Protein AF-A0A939XZ21-F1 (afdb_monomer_lite)

Secondary structure (DSSP, 8-state):
--HHHHHHHHHHHHHHHHHHHHHHHHHHHHHHHHHHHHS--S------PPPEEETTEEEEEEEEEETTEEEEEEEEEEE-TTSSPEEEEEEEEEETTTEEEEEEETTTTEEEEEETTS-EEEE-B-SSS-B-

pLDDT: mean 74.71, std 18.27, range [38.12, 96.88]

Sequence (132 aa):
MNKRLFSRLIVFFLLAILAAAIFSGIRLMHNWAEKRNTESSEELSNDLSDMQTMGPYGLQTVTYKIGNTAYVSFQVYYHHESADELWFSCGRMFLFSDVEKIVWEDPQFDIAVQFRDGKKEVFYYDGNNAWQ

Radius of gyration: 24.65 Å; chains: 1; bounding box: 41×74×46 Å

Foldseek 3Di:
DDPVVVVVVVVVVVVVVVVVVVVVVVVVVVVVVVVVVPPPPPDDPFPFDPWDDDPQKTWTWTWDDDPPFIKIKIWIWGRDPPDPDTHTQDMDIDGPQFFPDWDQDPDQRKIWTATPVRDIDIFGDPVPSDTD

Structure (mmCIF, N/CA/C/O backbone):
data_AF-A0A939XZ21-F1
#
_entry.id   AF-A0A939XZ21-F1
#
loop_
_atom_site.group_PDB
_atom_site.id
_atom_site.type_symbol
_atom_site.label_atom_id
_atom_site.label_alt_id
_atom_site.label_comp_id
_atom_site.label_asym_id
_atom_site.label_entity_id
_atom_site.label_seq_id
_atom_site.pdbx_PDB_ins_code
_atom_site.Cartn_x
_atom_site.Cartn_y
_atom_site.Cartn_z
_atom_site.occupancy
_atom_site.B_iso_or_equiv
_atom_site.auth_seq_id
_atom_site.auth_comp_id
_atom_site.auth_asym_id
_atom_site.auth_atom_id
_atom_site.pdbx_PDB_model_num
ATOM 1 N N . MET A 1 1 ? 8.626 63.061 29.598 1.00 53.25 1 MET A N 1
ATOM 2 C CA . MET A 1 1 ? 8.933 61.655 29.239 1.00 53.25 1 MET A CA 1
ATOM 3 C C . MET A 1 1 ? 8.180 61.302 27.957 1.00 53.25 1 MET A C 1
ATOM 5 O O . MET A 1 1 ? 6.961 61.423 27.927 1.00 53.25 1 MET A O 1
ATOM 9 N N . ASN A 1 2 ? 8.889 60.998 26.864 1.00 52.56 2 ASN A N 1
ATOM 10 C CA . ASN A 1 2 ? 8.302 60.903 25.520 1.00 52.56 2 ASN A CA 1
ATOM 11 C C . ASN A 1 2 ? 7.396 59.667 25.381 1.00 52.56 2 ASN A C 1
ATOM 13 O O . ASN A 1 2 ? 7.886 58.543 25.297 1.00 52.56 2 ASN A O 1
ATOM 17 N N . LYS A 1 3 ? 6.075 59.879 25.282 1.00 56.78 3 LYS A N 1
ATOM 18 C CA . LYS A 1 3 ? 5.047 58.826 25.110 1.00 56.78 3 LYS A CA 1
ATOM 19 C C . LYS A 1 3 ? 5.343 57.858 23.945 1.00 56.78 3 LYS A C 1
ATOM 21 O O . LYS A 1 3 ? 4.941 56.701 23.981 1.00 56.78 3 LYS A O 1
ATOM 26 N N . ARG A 1 4 ? 6.116 58.302 22.944 1.00 57.34 4 ARG A N 1
ATOM 27 C CA . ARG A 1 4 ? 6.558 57.495 21.790 1.00 57.34 4 ARG A CA 1
ATOM 28 C C . ARG A 1 4 ? 7.625 56.441 22.126 1.00 57.34 4 ARG A C 1
ATOM 30 O O . ARG A 1 4 ? 7.662 55.405 21.475 1.00 57.34 4 ARG A O 1
ATOM 37 N N . LEU A 1 5 ? 8.469 56.678 23.133 1.00 58.12 5 LEU A N 1
ATOM 38 C CA . LEU A 1 5 ? 9.484 55.713 23.589 1.00 58.12 5 LEU A CA 1
ATOM 39 C C . LEU A 1 5 ? 8.855 54.595 24.432 1.00 58.12 5 LEU A C 1
ATOM 41 O O . LEU A 1 5 ? 9.217 53.434 24.275 1.00 58.12 5 LEU A O 1
ATOM 45 N N . PHE A 1 6 ? 7.850 54.933 25.243 1.00 58.44 6 PHE A N 1
ATOM 46 C CA . PHE A 1 6 ? 7.120 53.973 26.077 1.00 58.44 6 PHE A CA 1
ATOM 47 C C . PHE A 1 6 ? 6.308 52.971 25.237 1.00 58.44 6 PHE A C 1
ATOM 49 O O . PHE A 1 6 ? 6.316 51.776 25.510 1.00 58.44 6 PHE A O 1
ATOM 56 N N . SER A 1 7 ? 5.674 53.442 24.157 1.00 61.41 7 SER A N 1
ATOM 57 C CA . SER A 1 7 ? 4.921 52.588 23.227 1.00 61.41 7 SER A CA 1
ATOM 58 C C . SER A 1 7 ? 5.817 51.591 22.478 1.00 61.41 7 SER A C 1
ATOM 60 O O . SER A 1 7 ? 5.445 50.430 22.338 1.00 61.41 7 SER A O 1
ATOM 62 N N . ARG A 1 8 ? 7.030 51.994 22.071 1.00 65.94 8 ARG A N 1
ATOM 63 C CA . ARG A 1 8 ? 7.990 51.082 21.422 1.00 65.94 8 ARG A CA 1
ATOM 64 C C . ARG A 1 8 ? 8.459 49.976 22.369 1.00 65.94 8 ARG A C 1
ATOM 66 O O . ARG A 1 8 ? 8.503 48.823 21.960 1.00 65.94 8 ARG A O 1
ATOM 73 N N . LEU A 1 9 ? 8.736 50.305 23.632 1.00 66.12 9 LEU A N 1
ATOM 74 C CA . LEU A 1 9 ? 9.135 49.327 24.653 1.00 66.12 9 LEU A CA 1
ATOM 75 C C . LEU A 1 9 ? 8.063 48.256 24.906 1.00 66.12 9 LEU A C 1
ATOM 77 O O . LEU A 1 9 ? 8.397 47.081 25.012 1.00 66.12 9 LEU A O 1
ATOM 81 N N . ILE A 1 10 ? 6.783 48.640 24.931 1.00 72.25 10 ILE A N 1
ATOM 82 C CA . ILE A 1 10 ? 5.673 47.692 25.118 1.00 72.25 10 ILE A CA 1
ATOM 83 C C . ILE A 1 10 ? 5.556 46.735 23.923 1.00 72.25 10 ILE A C 1
ATOM 85 O O . ILE A 1 10 ? 5.372 45.536 24.117 1.00 72.25 10 ILE A O 1
ATOM 89 N N . VAL A 1 11 ? 5.722 47.232 22.692 1.00 73.38 11 VAL A N 1
ATOM 90 C CA . VAL A 1 11 ? 5.673 46.389 21.483 1.00 73.38 11 VAL A CA 1
ATOM 91 C C . VAL A 1 11 ? 6.820 45.375 21.460 1.00 73.38 11 VAL A C 1
ATOM 93 O O . VAL A 1 11 ? 6.584 44.201 21.185 1.00 73.38 11 VAL A O 1
ATOM 96 N N . PHE A 1 12 ? 8.043 45.788 21.812 1.00 70.12 12 PHE A N 1
ATOM 97 C CA . PHE A 1 12 ? 9.174 44.858 21.916 1.00 70.12 12 PHE A CA 1
ATOM 98 C C . PHE A 1 12 ? 8.960 43.796 23.000 1.00 70.12 12 PHE A C 1
ATOM 100 O O . PHE A 1 12 ? 9.292 42.631 22.787 1.00 70.12 12 PHE A O 1
ATOM 107 N N . PHE A 1 13 ? 8.360 44.169 24.133 1.00 71.12 13 PHE A N 1
ATOM 108 C CA . PHE A 1 13 ? 8.065 43.230 25.214 1.00 71.12 13 PHE A CA 1
ATOM 109 C C . PHE A 1 13 ? 7.005 42.191 24.808 1.00 71.12 13 PHE A C 1
ATOM 111 O O . PHE A 1 13 ? 7.178 41.000 25.058 1.00 71.12 13 PHE A O 1
ATOM 118 N N . LEU A 1 14 ? 5.948 42.616 24.107 1.00 73.31 14 LEU A N 1
ATOM 119 C CA . LEU A 1 14 ? 4.913 41.711 23.593 1.00 73.31 14 LEU A CA 1
ATOM 120 C C . LEU A 1 14 ? 5.456 40.744 22.530 1.00 73.31 14 LEU A C 1
ATOM 122 O O . LEU A 1 14 ? 5.119 39.561 22.554 1.00 73.31 14 LEU A O 1
ATOM 126 N N . LEU A 1 15 ? 6.334 41.215 21.637 1.00 70.50 15 LEU A N 1
ATOM 127 C CA . LEU A 1 15 ? 6.981 40.360 20.635 1.00 70.50 15 LEU A CA 1
ATOM 128 C C . LEU A 1 15 ? 7.890 39.300 21.275 1.00 70.50 15 LEU A C 1
ATOM 130 O O . LEU A 1 15 ? 7.898 38.153 20.829 1.00 70.50 15 LEU A O 1
ATOM 134 N N . ALA A 1 16 ? 8.610 39.650 22.343 1.00 72.25 16 ALA A N 1
ATOM 135 C CA . ALA A 1 16 ? 9.463 38.705 23.062 1.00 72.25 16 ALA A CA 1
ATOM 136 C C . ALA A 1 16 ? 8.651 37.597 23.762 1.00 72.25 16 ALA A C 1
ATOM 138 O O . ALA A 1 16 ? 9.038 36.429 23.718 1.00 72.25 16 ALA A O 1
ATOM 139 N N . ILE A 1 17 ? 7.500 37.940 24.354 1.00 73.25 17 ILE A N 1
ATOM 140 C CA . ILE A 1 17 ? 6.599 36.958 24.982 1.00 73.25 17 ILE A CA 1
ATOM 141 C C . ILE A 1 17 ? 6.026 35.999 23.931 1.00 73.25 17 ILE A C 1
ATOM 143 O O . ILE A 1 17 ? 6.005 34.787 24.152 1.00 73.25 17 ILE A O 1
ATOM 147 N N . LEU A 1 18 ? 5.608 36.522 22.773 1.00 69.44 18 LEU A N 1
ATOM 148 C CA . LEU A 1 18 ? 5.069 35.702 21.687 1.00 69.44 18 LEU A CA 1
ATOM 149 C C . LEU A 1 18 ? 6.118 34.709 21.156 1.00 69.44 18 LEU A C 1
ATOM 151 O O . LEU A 1 18 ? 5.815 33.532 20.969 1.00 69.44 18 LEU A O 1
ATOM 155 N N . ALA A 1 19 ? 7.367 35.155 20.984 1.00 66.00 19 ALA A N 1
ATOM 156 C CA . ALA A 1 19 ? 8.467 34.294 20.552 1.00 66.00 19 ALA A CA 1
ATOM 157 C C . ALA A 1 19 ? 8.776 33.176 21.569 1.00 66.00 19 ALA A C 1
ATOM 159 O O . ALA A 1 19 ? 8.978 32.024 21.179 1.00 66.00 19 ALA A O 1
ATOM 160 N N . ALA A 1 20 ? 8.755 33.484 22.870 1.00 64.88 20 ALA A N 1
ATOM 161 C CA . ALA A 1 20 ? 8.986 32.497 23.926 1.00 64.88 20 ALA A CA 1
ATOM 162 C C . ALA A 1 20 ? 7.876 31.429 23.996 1.00 64.88 20 ALA A C 1
ATOM 164 O O . ALA A 1 20 ? 8.170 30.248 24.194 1.00 64.88 20 ALA A O 1
ATOM 165 N N . ALA A 1 21 ? 6.614 31.820 23.780 1.00 63.91 21 ALA A N 1
ATOM 166 C CA . ALA A 1 21 ? 5.479 30.896 23.758 1.00 63.91 21 ALA A CA 1
ATOM 167 C C . ALA A 1 21 ? 5.562 29.899 22.587 1.00 63.91 21 ALA A C 1
ATOM 169 O O . ALA A 1 21 ? 5.344 28.702 22.778 1.00 63.91 21 ALA A O 1
ATOM 170 N N . ILE A 1 22 ? 5.953 30.368 21.395 1.00 66.00 22 ILE A N 1
ATOM 171 C CA . ILE A 1 22 ? 6.154 29.507 20.218 1.00 66.00 22 ILE A CA 1
ATOM 172 C C . ILE A 1 22 ? 7.298 28.516 20.469 1.00 66.00 22 ILE A C 1
ATOM 174 O O . ILE A 1 22 ? 7.150 27.319 20.221 1.00 66.00 22 ILE A O 1
ATOM 178 N N . PHE A 1 23 ? 8.418 28.988 21.024 1.00 58.97 23 PHE A N 1
ATOM 179 C CA . PHE A 1 23 ? 9.579 28.137 21.298 1.00 58.97 23 PHE A CA 1
ATOM 180 C C . PHE A 1 23 ? 9.279 27.057 22.354 1.00 58.97 23 PHE A C 1
ATOM 182 O O . PHE A 1 23 ? 9.706 25.909 22.219 1.00 58.97 23 PHE A O 1
ATOM 189 N N . SER A 1 24 ? 8.491 27.396 23.382 1.00 57.47 24 SER A N 1
ATOM 190 C CA . SER A 1 24 ? 8.006 26.436 24.382 1.00 57.47 24 SER A CA 1
ATOM 191 C C . SER A 1 24 ? 7.056 25.395 23.776 1.00 57.47 24 SER A C 1
ATOM 193 O O . SER A 1 24 ? 7.196 24.209 24.082 1.00 57.47 24 SER A O 1
ATOM 195 N N . GLY A 1 25 ? 6.148 25.809 22.884 1.00 50.06 25 GLY A N 1
ATOM 196 C CA . GLY A 1 25 ? 5.219 24.909 22.194 1.00 50.06 25 GLY A CA 1
ATOM 197 C C . GLY A 1 25 ? 5.925 23.886 21.298 1.00 50.06 25 GLY A C 1
ATOM 198 O O . GLY A 1 25 ? 5.620 22.696 21.370 1.00 50.06 25 GLY A O 1
ATOM 199 N N . ILE A 1 26 ? 6.931 24.318 20.528 1.00 58.28 26 ILE A N 1
ATOM 200 C CA . ILE A 1 26 ? 7.720 23.430 19.652 1.00 58.28 26 ILE A CA 1
ATOM 201 C C . ILE A 1 26 ? 8.466 22.368 20.472 1.00 58.28 26 ILE A C 1
ATOM 203 O O . ILE A 1 26 ? 8.481 21.193 20.104 1.00 58.28 26 ILE A O 1
ATOM 207 N N . ARG A 1 27 ? 9.047 22.751 21.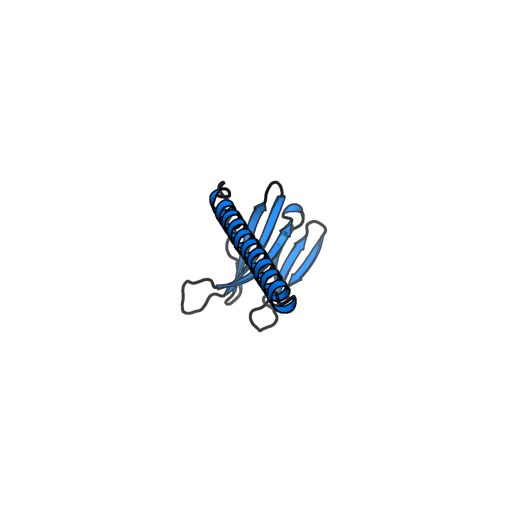616 1.00 52.91 27 ARG A N 1
ATOM 208 C CA . ARG A 1 27 ? 9.793 21.822 22.480 1.00 52.91 27 ARG A CA 1
ATOM 209 C C . ARG A 1 27 ? 8.886 20.780 23.146 1.00 52.91 27 ARG A C 1
ATOM 211 O O . ARG A 1 27 ? 9.286 19.629 23.292 1.00 52.91 27 ARG A O 1
ATOM 218 N N . LEU A 1 28 ? 7.655 21.159 23.499 1.00 53.50 28 LEU A N 1
ATOM 219 C CA . LEU A 1 28 ? 6.641 20.221 23.991 1.00 53.50 28 LEU A CA 1
ATOM 220 C C . LEU A 1 28 ? 6.185 19.246 22.898 1.00 53.50 28 LEU A C 1
ATOM 222 O O . LEU A 1 28 ? 6.087 18.054 23.174 1.00 53.50 28 LEU A O 1
ATOM 226 N N . MET A 1 29 ? 5.978 19.709 21.659 1.00 50.16 29 MET A N 1
ATOM 227 C CA . MET A 1 29 ? 5.631 18.819 20.540 1.00 50.16 29 MET A CA 1
ATOM 228 C C . MET A 1 29 ? 6.750 17.818 20.225 1.00 50.16 29 MET A C 1
ATOM 230 O O . MET A 1 29 ? 6.455 16.654 19.962 1.00 50.16 29 MET A O 1
ATOM 234 N N .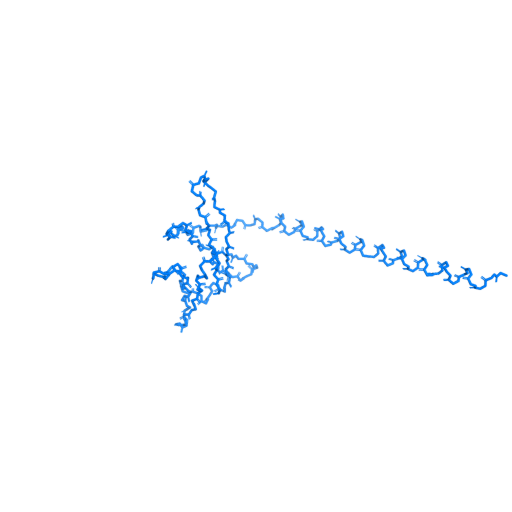 HIS A 1 30 ? 8.018 18.231 20.321 1.00 47.41 30 HIS A N 1
ATOM 235 C CA . HIS A 1 30 ? 9.163 17.340 20.101 1.00 47.41 30 HIS A CA 1
ATOM 236 C C . HIS A 1 30 ? 9.226 16.218 21.151 1.00 47.41 30 HIS A C 1
ATOM 238 O O . HIS A 1 30 ? 9.325 15.047 20.795 1.00 47.41 30 HIS A O 1
ATOM 244 N N . ASN A 1 31 ? 9.045 16.551 22.435 1.00 51.03 31 ASN A N 1
ATOM 245 C CA . ASN A 1 31 ? 9.031 15.554 23.512 1.00 51.03 31 ASN A CA 1
ATOM 246 C C . ASN A 1 31 ? 7.823 14.598 23.423 1.00 51.03 31 ASN A C 1
ATOM 248 O O . ASN A 1 31 ? 7.912 13.449 23.850 1.00 51.03 31 ASN A O 1
ATOM 252 N N . TRP A 1 32 ? 6.692 15.050 22.867 1.00 48.56 32 TRP A N 1
ATOM 253 C CA . TRP A 1 32 ? 5.527 14.194 22.605 1.00 48.56 32 TRP A CA 1
ATOM 254 C C . TRP A 1 32 ? 5.715 13.283 21.385 1.00 48.56 32 TRP A C 1
ATOM 256 O O . TRP A 1 32 ? 5.147 12.192 21.360 1.00 48.56 32 TRP A O 1
ATOM 266 N N . ALA A 1 33 ? 6.496 13.709 20.390 1.00 47.47 33 ALA A N 1
ATOM 267 C CA . ALA A 1 33 ? 6.864 12.875 19.248 1.00 47.47 33 ALA A CA 1
ATOM 268 C C . ALA A 1 33 ? 7.866 11.785 19.660 1.00 47.47 33 ALA A C 1
ATOM 270 O O . ALA A 1 33 ? 7.690 10.622 19.308 1.00 47.47 33 ALA A O 1
ATOM 271 N N . GLU A 1 34 ? 8.859 12.138 20.478 1.00 42.22 34 GLU A N 1
ATOM 272 C CA . GLU A 1 34 ? 9.895 11.204 20.924 1.00 42.22 34 GLU A CA 1
ATOM 273 C C . GLU A 1 34 ? 9.345 10.159 21.908 1.00 42.22 34 GLU A C 1
ATOM 275 O O . GLU A 1 34 ? 9.640 8.973 21.784 1.00 42.22 34 GLU A O 1
ATOM 280 N N . LYS A 1 35 ? 8.432 10.549 22.813 1.00 42.62 35 LYS A N 1
ATOM 281 C CA . LYS A 1 35 ? 7.820 9.605 23.762 1.00 42.62 35 LYS A CA 1
ATOM 282 C C . LYS A 1 35 ? 6.861 8.599 23.103 1.00 42.62 35 LYS A C 1
ATOM 284 O O . LYS A 1 35 ? 6.677 7.504 23.627 1.00 42.62 35 LYS A O 1
ATOM 289 N N . ARG A 1 36 ? 6.299 8.918 21.929 1.00 46.53 36 ARG A N 1
ATOM 290 C CA . ARG A 1 36 ? 5.456 7.982 21.160 1.00 46.53 36 ARG A CA 1
ATOM 291 C C . ARG A 1 36 ? 6.260 6.879 20.459 1.00 46.53 36 ARG A C 1
ATOM 293 O O . ARG A 1 36 ? 5.709 5.811 20.222 1.00 46.53 36 ARG A O 1
ATOM 300 N N . ASN A 1 37 ? 7.545 7.112 20.185 1.00 42.75 37 ASN A N 1
ATOM 301 C CA . ASN A 1 37 ? 8.423 6.112 19.571 1.00 42.75 37 ASN A CA 1
ATOM 302 C C . ASN A 1 37 ? 8.962 5.082 20.577 1.00 42.75 37 ASN A C 1
ATOM 304 O O . ASN A 1 37 ? 9.353 3.995 20.166 1.00 42.75 37 ASN A O 1
ATOM 308 N N . THR A 1 38 ? 8.955 5.386 21.879 1.00 43.03 38 THR A N 1
ATOM 309 C CA . THR A 1 38 ? 9.562 4.510 22.900 1.00 43.03 38 THR A CA 1
ATOM 310 C C 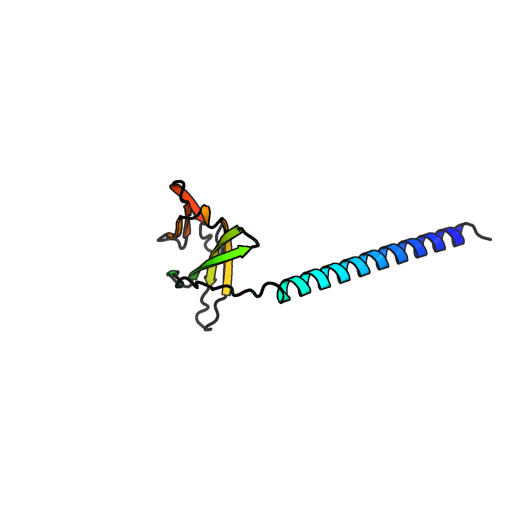. THR A 1 38 ? 8.546 3.623 23.633 1.00 43.03 38 THR A C 1
ATOM 312 O O . THR A 1 38 ? 8.920 2.565 24.125 1.00 43.03 38 THR A O 1
ATOM 315 N N . GLU A 1 39 ? 7.260 3.994 23.682 1.00 41.94 39 GLU A N 1
ATOM 316 C CA . GLU A 1 39 ? 6.214 3.222 24.393 1.00 41.94 39 GLU A CA 1
ATOM 317 C C . GLU A 1 39 ? 5.311 2.370 23.469 1.00 41.94 39 GLU A C 1
ATOM 319 O O . GLU A 1 39 ? 4.471 1.629 23.962 1.00 41.94 39 GLU A O 1
ATOM 324 N N . SER A 1 40 ? 5.502 2.405 22.142 1.00 42.44 40 SER A N 1
ATOM 325 C CA . SER A 1 40 ? 4.749 1.588 21.164 1.00 42.44 40 SER A CA 1
ATOM 326 C C . SER A 1 40 ? 5.590 0.445 20.573 1.00 42.44 40 SER A C 1
ATOM 328 O O . SER A 1 40 ? 5.463 0.110 19.397 1.00 42.44 40 SER A O 1
ATOM 330 N N . SER A 1 41 ? 6.479 -0.137 21.379 1.00 39.69 41 SER A N 1
ATOM 331 C CA . SER A 1 41 ? 7.218 -1.359 21.035 1.00 39.69 41 SER A CA 1
ATOM 332 C C . SER A 1 41 ? 6.624 -2.575 21.758 1.00 39.69 41 SER A C 1
ATOM 334 O O . SER A 1 41 ? 7.339 -3.468 22.200 1.00 39.69 41 SER A O 1
ATOM 336 N N . GLU A 1 42 ? 5.295 -2.606 21.902 1.00 38.16 42 GLU A N 1
ATOM 337 C CA . GLU A 1 42 ? 4.587 -3.875 22.065 1.00 38.16 42 GLU A CA 1
ATOM 338 C C . GLU A 1 42 ? 4.669 -4.589 20.717 1.00 38.16 42 GLU A C 1
ATOM 340 O O . GLU A 1 42 ? 3.982 -4.208 19.773 1.00 38.16 42 GLU A O 1
ATOM 345 N N . GLU A 1 43 ? 5.613 -5.529 20.632 1.00 44.22 43 GLU A N 1
ATOM 346 C CA . GLU A 1 43 ? 5.738 -6.605 19.646 1.00 44.22 43 GLU A CA 1
ATOM 347 C C . GLU A 1 43 ? 4.723 -6.521 18.494 1.00 44.22 43 GLU A C 1
ATOM 349 O O . GLU A 1 43 ? 3.686 -7.188 18.490 1.00 44.22 43 GLU A O 1
ATOM 354 N N . LEU A 1 44 ? 5.040 -5.714 17.470 1.00 43.00 44 LEU A N 1
ATOM 355 C CA . LEU A 1 44 ? 4.492 -5.967 16.146 1.00 43.00 44 LEU A CA 1
ATOM 356 C C . LEU A 1 44 ? 5.012 -7.354 15.767 1.00 43.00 44 LEU A C 1
ATOM 358 O O . LEU A 1 44 ? 6.174 -7.505 15.384 1.00 43.00 44 LEU A O 1
ATOM 362 N N . SER A 1 45 ? 4.156 -8.372 15.848 1.00 38.12 45 SER A N 1
ATOM 363 C CA . SER A 1 45 ? 4.282 -9.500 14.939 1.00 38.12 45 SER A CA 1
ATOM 364 C C . SER A 1 45 ? 4.105 -8.907 13.542 1.00 38.12 45 SER A C 1
ATOM 366 O O . SER A 1 45 ? 2.989 -8.768 13.040 1.00 38.12 45 SER A O 1
ATOM 368 N N . ASN A 1 46 ? 5.210 -8.435 12.968 1.00 43.31 46 ASN A N 1
ATOM 369 C CA . ASN A 1 46 ? 5.312 -8.122 11.561 1.00 43.31 46 ASN A CA 1
ATOM 370 C C . ASN A 1 46 ? 5.081 -9.452 10.843 1.00 43.31 46 ASN A C 1
ATOM 372 O O . ASN A 1 46 ? 6.034 -10.176 10.561 1.00 43.31 46 ASN A O 1
ATOM 376 N N . ASP A 1 47 ? 3.816 -9.795 10.597 1.00 42.22 47 ASP A N 1
ATOM 377 C CA . ASP A 1 47 ? 3.442 -10.752 9.564 1.00 42.22 47 ASP A CA 1
ATOM 378 C C . ASP A 1 47 ? 3.847 -10.076 8.249 1.00 42.22 47 ASP A C 1
ATOM 380 O O . ASP A 1 47 ? 3.071 -9.374 7.594 1.00 42.22 47 ASP A O 1
ATOM 384 N N . LEU A 1 48 ? 5.147 -10.154 7.953 1.00 47.31 48 LEU A N 1
ATOM 385 C CA . LEU A 1 48 ? 5.733 -9.767 6.686 1.00 47.31 48 LEU A CA 1
ATOM 386 C C . LEU A 1 48 ? 5.138 -10.741 5.683 1.00 47.31 48 LEU A C 1
ATOM 388 O O . LEU A 1 48 ? 5.632 -11.853 5.521 1.00 47.31 48 LEU A O 1
ATOM 392 N N . SER A 1 49 ? 4.033 -10.343 5.058 1.00 58.06 49 SER A N 1
ATOM 393 C CA . SER A 1 49 ? 3.563 -11.052 3.879 1.00 58.06 49 SER A CA 1
ATOM 394 C C . SER A 1 49 ? 4.697 -11.077 2.852 1.00 58.06 49 SER A C 1
ATOM 396 O O . SER A 1 49 ? 5.415 -10.081 2.688 1.00 58.06 49 SER A O 1
ATOM 398 N N . ASP A 1 50 ? 4.882 -12.228 2.205 1.00 72.25 50 ASP A N 1
ATOM 399 C CA . ASP A 1 50 ? 5.872 -12.393 1.145 1.00 72.25 50 ASP A CA 1
ATOM 400 C C . ASP A 1 50 ? 5.701 -11.274 0.107 1.00 72.25 50 ASP A C 1
ATOM 402 O O . ASP A 1 50 ? 4.593 -10.992 -0.362 1.00 72.25 50 ASP A O 1
ATOM 406 N N . MET A 1 51 ? 6.802 -10.598 -0.227 1.00 82.56 51 MET A N 1
ATOM 407 C CA . MET A 1 51 ? 6.785 -9.489 -1.176 1.00 82.56 51 MET A CA 1
ATOM 408 C C . MET A 1 51 ? 6.470 -10.015 -2.581 1.00 82.56 51 MET A C 1
ATOM 410 O O . MET A 1 51 ? 7.219 -10.816 -3.139 1.00 82.56 51 MET A O 1
ATOM 414 N N . GLN A 1 52 ? 5.365 -9.550 -3.164 1.00 87.75 52 GLN A N 1
ATOM 415 C CA . GLN A 1 52 ? 4.950 -9.906 -4.520 1.00 87.75 52 GLN A CA 1
ATOM 416 C C . GLN A 1 52 ? 5.700 -9.018 -5.514 1.00 87.75 52 GLN A C 1
ATOM 418 O O . GLN A 1 52 ? 5.549 -7.799 -5.477 1.00 87.75 52 GLN A O 1
ATOM 423 N N . THR A 1 53 ? 6.484 -9.585 -6.425 1.00 86.75 53 THR A N 1
ATOM 424 C CA . THR A 1 53 ? 7.260 -8.797 -7.394 1.00 86.75 53 THR A CA 1
ATOM 425 C C . THR A 1 53 ? 6.580 -8.732 -8.760 1.00 86.75 53 THR A C 1
ATOM 427 O O . THR A 1 53 ? 6.005 -9.710 -9.237 1.00 86.75 53 THR A O 1
ATOM 430 N N . MET A 1 54 ? 6.657 -7.566 -9.402 1.00 85.69 54 MET A N 1
ATOM 431 C CA . MET A 1 54 ? 6.264 -7.356 -10.792 1.00 85.69 54 MET A CA 1
ATOM 432 C C . MET A 1 54 ? 7.266 -6.393 -11.437 1.00 85.69 54 MET A C 1
ATOM 434 O O . MET A 1 54 ? 7.320 -5.209 -11.107 1.00 85.69 54 MET A O 1
ATOM 438 N N . GLY A 1 55 ? 8.091 -6.908 -12.353 1.00 85.00 55 GLY A N 1
ATOM 439 C CA . GLY A 1 55 ? 9.194 -6.140 -12.939 1.00 85.00 55 GLY A CA 1
ATOM 440 C C . GLY A 1 55 ? 10.140 -5.587 -11.859 1.00 85.00 55 GLY A C 1
ATOM 441 O O . GLY A 1 55 ? 10.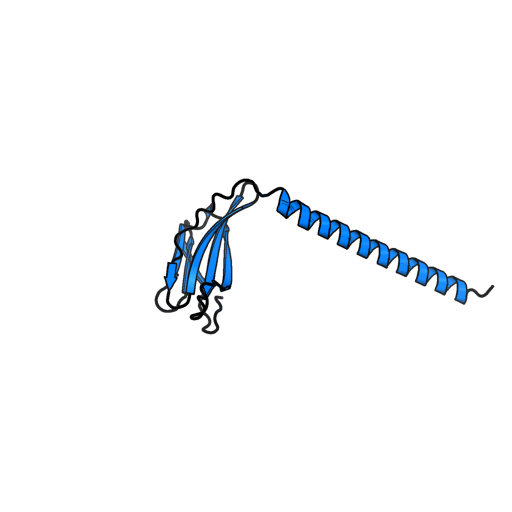544 -6.352 -10.982 1.00 85.00 55 GLY A O 1
ATOM 442 N N . PRO A 1 56 ? 10.495 -4.288 -11.892 1.00 85.44 56 PRO A N 1
ATOM 443 C CA . PRO A 1 56 ? 11.386 -3.683 -10.902 1.00 85.44 56 PRO A CA 1
ATOM 444 C C . PRO A 1 56 ? 10.674 -3.309 -9.590 1.00 85.44 56 PRO A C 1
ATOM 446 O O . PRO A 1 56 ? 11.292 -2.703 -8.716 1.00 85.44 56 PRO A O 1
ATOM 449 N N . TYR A 1 57 ? 9.384 -3.624 -9.437 1.00 87.75 57 TYR A N 1
ATOM 450 C CA . TYR A 1 57 ? 8.598 -3.225 -8.274 1.00 87.75 57 TYR A CA 1
ATOM 451 C C . TYR A 1 57 ? 8.253 -4.411 -7.374 1.00 87.75 57 TYR A C 1
ATOM 453 O O . TYR A 1 57 ? 7.892 -5.494 -7.839 1.00 87.75 57 TYR A O 1
ATOM 461 N N . GLY A 1 58 ? 8.333 -4.185 -6.066 1.00 88.88 58 GLY A N 1
ATOM 462 C CA . GLY A 1 58 ? 7.867 -5.090 -5.023 1.00 88.88 58 GLY A CA 1
ATOM 463 C C . GLY A 1 58 ? 6.628 -4.521 -4.338 1.00 88.88 58 GLY A C 1
ATOM 464 O O . GLY A 1 58 ? 6.633 -3.373 -3.906 1.00 88.88 58 GLY A O 1
ATOM 465 N N . LEU A 1 59 ? 5.573 -5.321 -4.223 1.00 90.06 59 LEU A N 1
ATOM 466 C CA . LEU A 1 59 ? 4.364 -5.024 -3.463 1.00 90.06 59 LEU A CA 1
ATOM 467 C C . LEU A 1 59 ? 4.410 -5.799 -2.154 1.00 90.06 59 LEU A C 1
ATOM 469 O O . LEU A 1 59 ? 4.401 -7.031 -2.139 1.00 90.06 59 LEU A O 1
ATOM 473 N N . GLN A 1 60 ? 4.417 -5.066 -1.052 1.00 90.81 60 GLN A N 1
ATOM 474 C CA . GLN A 1 60 ? 4.331 -5.622 0.285 1.00 90.81 60 GLN A CA 1
ATOM 475 C C . GLN A 1 60 ? 3.010 -5.217 0.927 1.00 90.81 60 GLN A C 1
ATOM 477 O O . GLN A 1 60 ? 2.601 -4.059 0.862 1.00 90.81 60 GLN A O 1
ATOM 482 N N . THR A 1 61 ? 2.354 -6.167 1.589 1.00 91.31 61 THR A N 1
ATOM 483 C CA . THR A 1 61 ? 1.198 -5.870 2.434 1.00 91.31 61 THR A CA 1
ATOM 484 C C . THR A 1 61 ? 1.629 -5.906 3.893 1.00 91.31 61 THR A C 1
ATOM 486 O O . THR A 1 61 ? 2.186 -6.897 4.364 1.00 91.31 61 THR A O 1
ATOM 489 N N . VAL A 1 62 ? 1.385 -4.817 4.615 1.00 90.00 62 VAL A N 1
ATOM 490 C CA . VAL A 1 62 ? 1.775 -4.670 6.019 1.00 90.00 62 VAL A CA 1
ATOM 491 C C . VAL A 1 62 ? 0.538 -4.383 6.849 1.00 90.00 62 VAL A C 1
ATOM 493 O O . VAL A 1 62 ? -0.244 -3.486 6.531 1.00 90.00 62 VAL A O 1
ATOM 496 N N . THR A 1 63 ? 0.360 -5.145 7.924 1.00 89.62 63 THR A N 1
ATOM 497 C CA . THR A 1 63 ? -0.736 -4.938 8.871 1.00 89.62 63 THR A CA 1
ATOM 498 C C . THR A 1 63 ? -0.228 -4.159 10.077 1.00 89.62 63 THR A C 1
ATOM 500 O O . THR A 1 63 ? 0.800 -4.491 10.658 1.00 89.62 63 THR A O 1
ATOM 503 N N . TYR A 1 64 ? -0.973 -3.1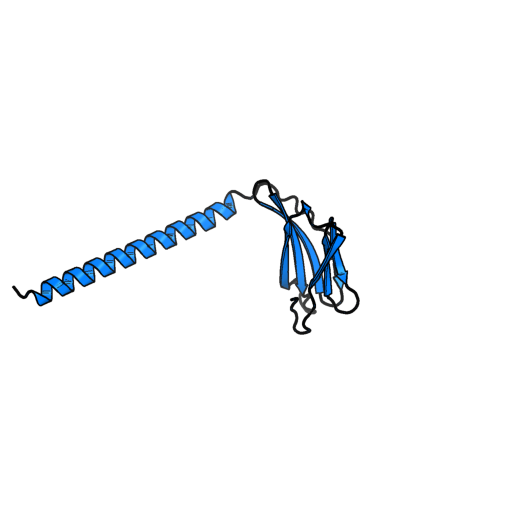30 10.465 1.00 85.81 64 TYR A N 1
ATOM 504 C CA . TYR A 1 64 ? -0.687 -2.284 11.616 1.00 85.81 64 TYR A CA 1
ATOM 505 C C . TYR A 1 64 ? -1.827 -2.364 12.615 1.00 85.81 64 TYR A C 1
ATOM 507 O O . TYR A 1 64 ? -2.994 -2.457 12.238 1.00 85.81 64 TYR A O 1
ATOM 515 N N . LYS A 1 65 ? -1.507 -2.228 13.899 1.00 89.06 65 LYS A N 1
ATOM 516 C CA . LYS A 1 65 ? -2.505 -2.044 14.949 1.00 89.06 65 LYS A CA 1
ATOM 517 C C . LYS A 1 65 ? -2.271 -0.699 15.622 1.00 89.06 65 LYS A C 1
ATOM 519 O O . LYS A 1 65 ? -1.196 -0.455 16.156 1.00 89.06 65 LYS A O 1
ATOM 524 N N . ILE A 1 66 ? -3.271 0.177 15.578 1.00 85.88 66 ILE A N 1
ATOM 525 C CA . ILE A 1 66 ? -3.236 1.488 16.234 1.00 85.88 66 ILE A CA 1
ATOM 526 C C . ILE A 1 66 ? -4.376 1.505 17.253 1.00 85.88 66 ILE A C 1
ATOM 528 O O . ILE A 1 66 ? -5.555 1.576 16.900 1.00 85.88 66 ILE A O 1
ATOM 532 N N . GLY A 1 67 ? -4.023 1.382 18.534 1.00 91.38 67 GLY A N 1
ATOM 533 C CA . GLY A 1 67 ? -4.996 1.152 19.603 1.00 91.38 67 GLY A CA 1
ATOM 534 C C . GLY A 1 67 ? -5.737 -0.175 19.410 1.00 91.38 67 GLY A C 1
ATOM 535 O O . GLY A 1 67 ? -5.119 -1.230 19.279 1.00 91.38 67 GLY A O 1
ATOM 536 N N . ASN A 1 68 ? -7.071 -0.124 19.364 1.00 91.75 68 ASN A N 1
ATOM 537 C CA . ASN A 1 68 ? -7.917 -1.305 19.148 1.00 91.75 68 ASN A CA 1
ATOM 538 C C . ASN A 1 68 ? -8.272 -1.546 17.674 1.00 91.75 68 ASN A C 1
ATOM 540 O O . ASN A 1 68 ? -8.994 -2.495 17.374 1.00 91.75 68 ASN A O 1
ATOM 544 N N . THR A 1 69 ? -7.781 -0.708 16.761 1.00 91.06 69 THR A N 1
ATOM 545 C CA . THR A 1 69 ? -8.119 -0.790 15.340 1.00 91.06 69 THR A CA 1
ATOM 546 C C . THR A 1 69 ? -6.955 -1.383 14.559 1.00 91.06 69 THR A C 1
ATOM 548 O O . THR A 1 69 ? -5.813 -0.938 14.692 1.00 91.06 69 THR A O 1
ATOM 551 N N . ALA A 1 70 ? -7.251 -2.386 13.734 1.00 92.12 70 ALA A N 1
ATOM 552 C CA . ALA A 1 70 ? -6.302 -2.966 12.796 1.00 92.12 70 ALA A CA 1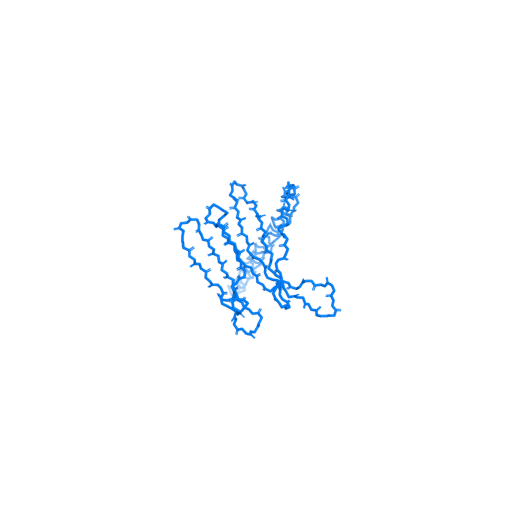
ATOM 553 C C . ALA A 1 70 ? -6.457 -2.320 11.414 1.00 92.12 70 ALA A C 1
ATOM 555 O O . ALA A 1 70 ? -7.571 -2.124 10.919 1.00 92.12 70 ALA A O 1
ATOM 556 N N . TYR A 1 71 ? -5.328 -2.030 10.787 1.00 92.12 71 TYR A N 1
ATOM 557 C CA . TYR A 1 71 ? -5.213 -1.453 9.460 1.00 92.12 71 TYR A CA 1
ATOM 558 C C . TYR A 1 71 ? -4.345 -2.350 8.594 1.00 92.12 71 TYR A C 1
ATOM 560 O O . TYR A 1 71 ? -3.427 -2.995 9.089 1.00 92.12 71 TYR A O 1
ATOM 568 N N . VAL A 1 72 ? -4.601 -2.348 7.296 1.00 93.69 72 VAL A N 1
ATOM 569 C CA . VAL A 1 72 ? -3.726 -2.967 6.306 1.00 93.69 72 VAL A CA 1
ATOM 570 C C . VAL A 1 72 ? -3.268 -1.897 5.332 1.00 93.69 72 VAL A C 1
ATOM 572 O O . VAL A 1 72 ? -4.067 -1.076 4.883 1.00 93.69 72 VAL A O 1
ATOM 575 N N . SER A 1 73 ? -1.978 -1.876 5.031 1.00 91.81 73 SER A N 1
ATOM 576 C CA . SER A 1 73 ? -1.406 -1.029 3.995 1.00 91.81 73 SER A CA 1
ATOM 577 C C . SER A 1 73 ? -0.814 -1.896 2.912 1.00 91.81 73 SER A C 1
ATOM 579 O O . SER A 1 73 ? -0.118 -2.863 3.216 1.00 91.81 73 SER A O 1
ATOM 581 N N . PHE A 1 74 ? -1.000 -1.494 1.662 1.00 92.12 74 PHE A N 1
ATOM 582 C CA . PHE A 1 74 ? -0.028 -1.867 0.648 1.00 92.12 74 PHE A CA 1
ATOM 583 C C . PHE A 1 74 ? 1.124 -0.869 0.656 1.00 92.12 74 PHE A C 1
ATOM 585 O O . PHE A 1 74 ? 0.928 0.304 0.991 1.00 92.12 74 PHE A O 1
ATOM 592 N N . GLN A 1 75 ? 2.311 -1.344 0.309 1.00 91.06 75 GLN A N 1
ATOM 593 C CA . GLN A 1 75 ? 3.512 -0.551 0.108 1.00 91.06 75 GLN A CA 1
ATOM 594 C C . GLN A 1 75 ? 4.210 -1.042 -1.147 1.00 91.06 75 GLN A C 1
ATOM 596 O O . GLN A 1 75 ? 4.382 -2.247 -1.334 1.00 91.06 75 GLN A O 1
ATOM 601 N N . VAL A 1 76 ? 4.599 -0.101 -1.993 1.00 89.88 76 VAL A N 1
ATOM 602 C CA . VAL A 1 76 ? 5.337 -0.377 -3.213 1.00 89.88 76 VAL A CA 1
ATOM 603 C C . VAL A 1 76 ? 6.767 0.070 -3.029 1.00 89.88 76 VAL A C 1
ATOM 605 O O . VAL A 1 76 ? 7.029 1.212 -2.642 1.00 89.88 76 VAL A O 1
ATOM 608 N N . TYR A 1 77 ? 7.684 -0.828 -3.344 1.00 87.38 77 TYR A N 1
ATOM 609 C CA . TYR A 1 77 ? 9.111 -0.585 -3.337 1.00 87.38 77 TYR A CA 1
ATOM 610 C C . TYR A 1 77 ? 9.666 -0.713 -4.747 1.00 87.38 77 TYR A C 1
ATOM 612 O O . TYR A 1 77 ? 9.244 -1.573 -5.516 1.00 87.38 77 TYR A O 1
ATOM 620 N N . TYR A 1 78 ? 10.635 0.130 -5.075 1.00 85.06 78 TYR A N 1
ATOM 621 C CA . TYR A 1 78 ? 11.447 0.000 -6.272 1.00 85.06 78 TYR A CA 1
ATOM 622 C C . TYR A 1 78 ? 12.743 -0.740 -5.933 1.00 85.06 78 TYR A C 1
ATOM 624 O O . TYR A 1 78 ? 13.456 -0.353 -5.003 1.00 85.06 78 TYR A O 1
ATOM 632 N N . HIS A 1 79 ? 13.041 -1.790 -6.695 1.00 74.75 79 HIS A N 1
ATOM 633 C CA . HIS A 1 79 ? 14.331 -2.467 -6.689 1.00 74.75 79 HIS A CA 1
ATOM 634 C C . HIS A 1 79 ? 15.277 -1.728 -7.635 1.00 74.75 79 HIS A C 1
ATOM 636 O O . HIS A 1 79 ? 15.151 -1.820 -8.857 1.00 74.75 79 HIS A O 1
ATOM 642 N N . HIS A 1 80 ? 16.241 -0.995 -7.080 1.00 63.12 80 HIS A N 1
ATOM 643 C CA . HIS A 1 80 ? 17.285 -0.384 -7.893 1.00 63.12 80 HIS A CA 1
ATOM 644 C C . HIS A 1 80 ? 18.307 -1.459 -8.290 1.00 63.12 80 HIS A C 1
ATOM 646 O O . HIS A 1 80 ? 18.926 -2.066 -7.425 1.00 63.12 80 HIS A O 1
ATOM 652 N N . GLU A 1 81 ? 18.530 -1.672 -9.591 1.00 59.41 81 GLU A N 1
ATOM 653 C CA . GLU A 1 81 ? 19.331 -2.784 -10.155 1.00 59.41 81 GLU A CA 1
ATOM 654 C C . GLU A 1 81 ? 20.785 -2.900 -9.640 1.00 59.41 81 GLU A C 1
ATOM 656 O O . GLU A 1 81 ? 21.471 -3.879 -9.920 1.00 59.41 81 GLU A O 1
ATOM 661 N N . SER A 1 82 ? 21.277 -1.911 -8.892 1.00 55.41 82 SER A N 1
ATOM 662 C CA . SER A 1 82 ? 22.653 -1.840 -8.390 1.00 55.41 82 SER A CA 1
ATOM 663 C C . SER A 1 82 ? 22.791 -1.887 -6.866 1.00 55.41 82 SER A C 1
ATOM 665 O O . SER A 1 82 ? 23.910 -1.757 -6.372 1.00 55.41 82 SER A O 1
ATOM 667 N N . ALA A 1 83 ? 21.694 -2.009 -6.118 1.00 54.53 83 ALA A N 1
ATOM 668 C CA . ALA A 1 83 ? 21.726 -2.057 -4.662 1.00 54.53 83 ALA A CA 1
ATOM 669 C C . ALA A 1 83 ? 20.680 -3.057 -4.161 1.00 54.53 83 ALA A C 1
ATOM 671 O O . ALA A 1 83 ? 19.543 -3.036 -4.621 1.00 54.53 83 ALA A O 1
ATOM 672 N N . ASP A 1 84 ? 21.023 -3.868 -3.159 1.00 62.75 84 ASP A N 1
ATOM 673 C CA . ASP A 1 84 ? 20.068 -4.697 -2.398 1.00 62.75 84 ASP A CA 1
ATOM 674 C C . ASP A 1 84 ? 19.084 -3.837 -1.559 1.00 62.75 84 ASP A C 1
ATOM 676 O O . ASP A 1 84 ? 18.540 -4.269 -0.544 1.00 62.75 84 ASP A O 1
ATOM 680 N N . GLU A 1 85 ? 18.879 -2.580 -1.956 1.00 67.12 85 GLU A N 1
ATOM 681 C CA . GLU A 1 85 ? 18.095 -1.573 -1.267 1.00 67.12 85 GLU A CA 1
ATOM 682 C C . GLU A 1 85 ? 16.719 -1.436 -1.919 1.00 67.12 85 GLU A C 1
ATOM 684 O O . GLU A 1 85 ? 16.583 -1.167 -3.114 1.00 67.12 85 GLU A O 1
ATOM 689 N N . LEU A 1 86 ? 15.686 -1.579 -1.092 1.00 73.06 86 LEU A N 1
ATOM 690 C CA . LEU A 1 86 ? 14.302 -1.308 -1.454 1.00 73.06 86 LEU A CA 1
ATOM 691 C C . LEU A 1 86 ? 13.991 0.163 -1.209 1.00 73.06 86 LEU A C 1
ATOM 693 O O . LEU A 1 86 ? 14.048 0.638 -0.073 1.00 73.06 86 LEU A O 1
ATOM 697 N N . TRP A 1 87 ? 13.637 0.889 -2.265 1.00 80.25 87 TRP A N 1
ATOM 698 C CA . TRP A 1 87 ? 13.256 2.293 -2.146 1.00 80.25 87 TRP A CA 1
ATOM 699 C C . TRP A 1 87 ? 11.740 2.398 -2.081 1.00 80.25 87 TRP A C 1
ATOM 701 O O . TRP A 1 87 ? 11.052 2.035 -3.032 1.00 80.25 87 TRP A O 1
ATOM 711 N N . PHE A 1 88 ? 11.210 2.879 -0.956 1.00 81.56 88 PHE A N 1
ATOM 712 C CA . PHE A 1 88 ? 9.774 3.109 -0.815 1.00 81.56 88 PHE A CA 1
ATOM 713 C C . PHE A 1 88 ? 9.301 4.110 -1.876 1.00 81.56 88 PHE A C 1
ATOM 715 O O . PHE A 1 88 ? 9.807 5.231 -1.938 1.00 81.56 88 PHE A O 1
ATOM 722 N N . SER A 1 89 ? 8.328 3.705 -2.689 1.00 83.50 89 SER A N 1
ATOM 723 C CA . SER A 1 89 ? 7.670 4.579 -3.659 1.00 83.50 89 SER A CA 1
ATOM 724 C C . SER A 1 89 ? 6.376 5.141 -3.076 1.00 83.50 89 SER A C 1
ATOM 726 O O . SER A 1 89 ? 6.240 6.354 -2.902 1.00 83.50 89 SER A O 1
ATOM 728 N N . CYS A 1 90 ? 5.427 4.271 -2.727 1.00 85.75 90 CYS A N 1
ATOM 729 C CA . CYS A 1 90 ? 4.116 4.696 -2.254 1.00 85.75 90 CYS A CA 1
ATOM 730 C C . CYS A 1 90 ? 3.471 3.656 -1.337 1.00 85.75 90 CYS A C 1
ATOM 732 O O . CYS A 1 90 ? 3.905 2.510 -1.241 1.00 85.75 90 CYS A O 1
ATOM 734 N N . GLY A 1 91 ? 2.399 4.060 -0.665 1.00 89.19 91 GLY A N 1
ATOM 735 C CA . GLY A 1 91 ? 1.579 3.152 0.116 1.00 89.19 91 GLY A CA 1
ATOM 736 C C . GLY A 1 91 ? 0.248 3.783 0.475 1.00 89.19 91 GLY A C 1
ATOM 737 O O . GLY A 1 91 ? 0.129 5.007 0.584 1.00 89.19 91 GLY A O 1
ATOM 738 N N . ARG A 1 92 ? -0.765 2.940 0.659 1.00 91.81 92 ARG A N 1
ATOM 739 C CA . ARG A 1 92 ? -2.094 3.375 1.082 1.00 91.81 92 ARG A CA 1
ATOM 740 C C . ARG A 1 92 ? -2.639 2.428 2.126 1.00 91.81 92 ARG A C 1
ATOM 742 O O . ARG A 1 92 ? -2.507 1.213 1.998 1.00 91.81 92 ARG A O 1
ATOM 749 N N . MET A 1 93 ? -3.276 3.011 3.133 1.00 93.38 93 MET A N 1
ATOM 750 C CA . MET A 1 93 ? -3.784 2.307 4.297 1.00 93.38 93 MET A CA 1
ATOM 751 C C . MET A 1 93 ? -5.309 2.243 4.281 1.00 93.38 93 MET A C 1
ATOM 753 O O . MET A 1 93 ? -5.985 3.212 3.934 1.00 93.38 93 MET A O 1
ATOM 757 N N . PHE A 1 94 ? -5.834 1.106 4.716 1.00 94.69 94 PHE A N 1
ATOM 758 C CA . PHE A 1 94 ? -7.253 0.795 4.815 1.00 94.69 94 PHE A CA 1
ATOM 759 C C . PHE A 1 94 ? -7.534 0.139 6.164 1.00 94.69 94 PHE A C 1
ATOM 761 O O . PHE A 1 94 ? -6.622 -0.368 6.823 1.00 94.69 94 PHE A O 1
ATOM 768 N N . LEU A 1 95 ? -8.798 0.106 6.579 1.00 95.56 95 LEU A N 1
ATOM 769 C CA . LEU A 1 95 ? -9.192 -0.720 7.714 1.00 95.56 95 LEU A CA 1
ATOM 770 C C . LEU A 1 95 ? -9.012 -2.195 7.353 1.00 95.56 95 LEU A C 1
ATOM 772 O O . LEU A 1 95 ? -9.473 -2.655 6.307 1.00 95.56 95 LEU A O 1
ATOM 776 N N . PHE A 1 96 ? -8.368 -2.951 8.242 1.00 93.62 96 PHE A N 1
ATOM 777 C CA . PHE A 1 96 ? -8.149 -4.380 8.029 1.00 93.62 96 PHE A CA 1
ATOM 778 C C . PHE A 1 96 ? -9.477 -5.128 7.879 1.00 93.62 96 PHE A C 1
ATOM 780 O O . PHE A 1 96 ? -9.536 -6.088 7.120 1.00 93.62 96 PHE A O 1
ATOM 787 N N . SER A 1 97 ? -10.543 -4.682 8.561 1.00 94.38 97 SER A N 1
ATOM 788 C CA . SER A 1 97 ? -11.900 -5.253 8.498 1.00 94.38 97 SER A CA 1
ATOM 789 C C . SER A 1 97 ? -12.569 -5.139 7.131 1.00 94.38 97 SER A C 1
ATOM 791 O O . SER A 1 97 ? -13.474 -5.922 6.835 1.00 94.38 97 SER A O 1
ATOM 793 N N . ASP A 1 98 ? -12.085 -4.247 6.274 1.00 96.88 98 ASP A N 1
ATOM 794 C CA . ASP A 1 98 ? -12.767 -3.915 5.026 1.00 96.88 98 ASP A CA 1
ATOM 795 C C . ASP A 1 98 ? -12.092 -4.587 3.830 1.00 96.88 98 ASP A C 1
ATOM 797 O O . ASP A 1 98 ? -12.755 -4.922 2.853 1.00 96.88 98 ASP A O 1
ATOM 801 N N . VAL A 1 99 ? -10.783 -4.834 3.910 1.00 95.50 99 VAL A N 1
ATOM 802 C CA . VAL A 1 99 ? -9.989 -5.386 2.807 1.00 95.50 99 VAL A CA 1
ATOM 803 C C . VAL A 1 99 ? -9.988 -6.910 2.836 1.00 95.50 99 VAL A C 1
ATOM 805 O O . VAL A 1 99 ? -9.654 -7.528 3.845 1.00 95.50 99 VAL A O 1
ATOM 808 N N . GLU A 1 100 ? -10.337 -7.520 1.708 1.00 94.25 100 GLU A N 1
ATOM 809 C CA . GLU A 1 100 ? -10.230 -8.962 1.487 1.00 94.25 100 GLU A CA 1
ATOM 810 C C . GLU A 1 100 ? -8.826 -9.342 1.011 1.00 94.25 100 GLU A C 1
ATOM 812 O O . GLU A 1 100 ? -8.209 -10.248 1.570 1.00 94.25 100 GLU A O 1
ATOM 817 N N . LYS A 1 101 ? -8.315 -8.642 -0.009 1.00 93.19 101 LYS A N 1
ATOM 818 C CA . LYS A 1 101 ? -6.980 -8.878 -0.573 1.00 93.19 101 LYS A CA 1
ATOM 819 C C . LYS A 1 101 ? -6.446 -7.660 -1.322 1.00 93.19 101 LYS A C 1
ATOM 821 O O . LYS A 1 101 ? -7.209 -6.829 -1.815 1.00 93.19 101 LYS A O 1
ATOM 826 N N . ILE A 1 102 ? -5.124 -7.618 -1.447 1.00 93.88 102 ILE A N 1
ATOM 827 C CA . ILE A 1 102 ? -4.370 -6.637 -2.227 1.00 93.88 102 ILE A CA 1
ATOM 828 C C . ILE A 1 102 ? -3.436 -7.416 -3.150 1.00 93.88 102 ILE A C 1
ATOM 830 O O . ILE A 1 102 ? -2.684 -8.274 -2.684 1.00 93.88 102 ILE A O 1
ATOM 834 N N . VAL A 1 103 ? -3.508 -7.146 -4.451 1.00 92.81 103 VAL A N 1
ATOM 835 C CA . VAL A 1 103 ? -2.727 -7.853 -5.474 1.00 92.81 103 VAL A CA 1
ATOM 836 C C . VAL A 1 103 ? -2.296 -6.902 -6.584 1.00 92.81 103 VAL A C 1
ATOM 838 O O . VAL A 1 103 ? -2.929 -5.867 -6.802 1.00 92.81 103 VAL A O 1
ATOM 841 N N . TRP A 1 104 ? -1.253 -7.288 -7.316 1.00 92.31 104 TRP A N 1
ATOM 842 C CA . TRP A 1 104 ? -0.967 -6.691 -8.615 1.00 92.31 104 TRP A CA 1
ATOM 843 C C . TRP A 1 104 ? -2.088 -6.990 -9.616 1.00 92.31 104 TRP A C 1
ATOM 845 O O . TRP A 1 104 ? -2.655 -8.086 -9.633 1.00 92.31 104 TRP A O 1
ATOM 855 N N . GLU A 1 105 ? -2.368 -6.023 -10.479 1.00 89.38 105 GLU A N 1
ATOM 856 C CA . GLU A 1 105 ? -3.231 -6.160 -11.642 1.00 89.38 105 GLU A CA 1
ATOM 857 C C . GLU A 1 105 ? -2.366 -6.125 -12.914 1.00 89.38 105 GLU A C 1
ATOM 859 O O . GLU A 1 105 ? -1.792 -5.110 -13.311 1.00 89.38 105 GLU A O 1
ATOM 864 N N . ASP A 1 106 ? -2.222 -7.305 -13.518 1.00 75.25 106 ASP A N 1
ATOM 865 C CA . ASP A 1 106 ? -1.524 -7.525 -14.785 1.00 75.25 106 ASP A CA 1
ATOM 866 C C . ASP A 1 106 ? -2.363 -6.927 -15.934 1.00 75.25 106 ASP A C 1
ATOM 868 O O . ASP A 1 106 ? -3.582 -7.139 -15.949 1.00 75.25 106 ASP A O 1
ATOM 872 N N . PRO A 1 107 ? -1.777 -6.198 -16.909 1.00 68.44 107 PRO A N 1
ATOM 873 C CA . PRO A 1 107 ? -0.343 -6.083 -17.203 1.00 68.44 107 PRO A CA 1
ATOM 874 C C . PRO A 1 107 ? 0.330 -4.733 -16.940 1.00 68.44 107 PRO A C 1
ATOM 876 O O . PRO A 1 107 ? 1.414 -4.492 -17.469 1.00 68.44 107 PRO A O 1
ATOM 879 N N . GLN A 1 108 ? -0.278 -3.831 -16.169 1.00 76.44 108 GLN A N 1
ATOM 880 C CA . GLN A 1 108 ? 0.154 -2.423 -16.133 1.00 76.44 108 GLN A CA 1
ATOM 881 C C . GLN A 1 108 ? 0.849 -1.982 -14.840 1.00 76.44 108 GLN A C 1
ATOM 883 O O . GLN A 1 108 ? 0.999 -0.789 -14.618 1.00 76.44 108 GLN A O 1
ATOM 888 N N . PHE A 1 109 ? 1.325 -2.917 -14.011 1.00 87.06 109 PHE A N 1
ATOM 889 C CA . PHE A 1 109 ? 1.796 -2.623 -12.649 1.00 87.06 109 PHE A CA 1
ATOM 890 C C . PHE A 1 109 ? 0.721 -1.966 -11.773 1.00 87.06 109 PHE A C 1
ATOM 892 O O . PHE A 1 109 ? 1.051 -1.375 -10.754 1.00 87.06 109 PHE A O 1
ATOM 899 N N . ASP A 1 110 ? -0.558 -2.060 -12.128 1.00 91.94 110 ASP A N 1
ATOM 900 C CA . ASP A 1 110 ? -1.641 -1.496 -11.327 1.00 91.94 110 ASP A CA 1
ATOM 901 C C . ASP A 1 110 ? -1.819 -2.297 -10.032 1.00 91.94 110 ASP A C 1
ATOM 903 O O . ASP A 1 110 ? -1.448 -3.470 -9.944 1.00 91.94 110 ASP A O 1
ATOM 907 N N . ILE A 1 111 ? -2.404 -1.681 -9.006 1.00 93.81 111 ILE A N 1
ATOM 908 C CA . ILE A 1 111 ? -2.668 -2.353 -7.726 1.00 93.81 111 ILE A CA 1
ATOM 909 C C . ILE A 1 111 ? -4.165 -2.400 -7.492 1.00 93.81 111 ILE A C 1
ATOM 911 O O . ILE A 1 111 ? -4.824 -1.367 -7.394 1.00 93.81 111 ILE A O 1
ATOM 915 N N . ALA A 1 112 ? -4.697 -3.607 -7.337 1.00 94.88 112 ALA A N 1
ATOM 916 C CA . ALA A 1 112 ? -6.092 -3.821 -7.006 1.00 94.88 112 ALA A CA 1
ATOM 917 C C . ALA A 1 112 ? -6.258 -4.091 -5.509 1.00 94.88 112 ALA A C 1
ATOM 919 O O . ALA A 1 112 ? -5.706 -5.051 -4.963 1.00 94.88 112 ALA A O 1
ATOM 920 N N . VAL A 1 113 ? -7.101 -3.288 -4.863 1.00 96.38 113 VAL A N 1
ATOM 921 C CA . VAL A 1 113 ? -7.613 -3.541 -3.515 1.00 96.38 113 VAL A CA 1
ATOM 922 C C . VAL A 1 113 ? -9.037 -4.062 -3.646 1.00 96.38 113 VAL A C 1
ATOM 924 O O . VAL A 1 113 ? -9.941 -3.346 -4.085 1.00 96.38 113 VAL A O 1
ATOM 927 N N . GLN A 1 114 ? -9.232 -5.329 -3.283 1.00 96.56 114 GLN A N 1
ATOM 928 C CA . GLN A 1 114 ? -10.554 -5.939 -3.220 1.00 96.56 114 GLN A CA 1
ATOM 929 C C . GLN A 1 114 ? -11.071 -5.879 -1.784 1.00 96.56 114 GLN A C 1
ATOM 931 O O . GLN A 1 114 ? -10.406 -6.327 -0.845 1.00 96.56 114 GLN A O 1
ATOM 936 N N . PHE A 1 115 ? -12.259 -5.310 -1.624 1.00 96.62 115 PHE A N 1
ATOM 937 C CA . PHE A 1 115 ? -12.942 -5.162 -0.349 1.00 96.62 115 PHE A CA 1
ATOM 938 C C . PHE A 1 115 ? -13.910 -6.325 -0.124 1.00 96.62 115 PHE A C 1
ATOM 940 O O . PHE A 1 115 ? -14.462 -6.889 -1.069 1.00 96.62 115 PHE A O 1
ATOM 947 N N . ARG A 1 116 ? -14.149 -6.665 1.146 1.00 96.62 116 ARG A N 1
ATOM 948 C CA . ARG A 1 116 ? -15.040 -7.766 1.550 1.00 96.62 116 ARG A CA 1
ATOM 949 C C . ARG A 1 116 ? -16.507 -7.532 1.178 1.00 96.62 116 ARG A C 1
ATOM 951 O O . ARG A 1 116 ? -17.277 -8.485 1.139 1.00 96.62 116 ARG A O 1
ATOM 958 N N . ASP A 1 117 ? -16.897 -6.287 0.906 1.00 96.19 117 ASP A N 1
ATOM 959 C CA . ASP A 1 117 ? -18.225 -5.927 0.393 1.00 96.19 117 ASP A CA 1
ATOM 960 C C . ASP A 1 117 ? -18.370 -6.155 -1.128 1.00 96.19 117 ASP A C 1
ATOM 962 O O . ASP A 1 117 ? -19.437 -5.919 -1.695 1.00 96.19 117 ASP A O 1
ATOM 966 N N . GLY A 1 118 ? -17.307 -6.624 -1.790 1.00 94.81 118 GLY A N 1
ATOM 967 C CA . GLY A 1 118 ? -17.250 -6.863 -3.228 1.00 94.81 118 GLY A CA 1
ATOM 968 C C . GLY A 1 118 ? -16.789 -5.656 -4.049 1.00 94.81 118 GLY A C 1
ATOM 969 O O . GLY A 1 118 ? -16.604 -5.800 -5.261 1.00 94.81 118 GLY A O 1
ATOM 970 N N . LYS A 1 119 ? -16.567 -4.482 -3.437 1.00 96.69 119 LYS A N 1
ATOM 971 C CA . LYS A 1 119 ? -15.982 -3.330 -4.134 1.00 96.69 119 LYS A CA 1
ATOM 972 C C . LYS A 1 119 ? -14.538 -3.647 -4.538 1.00 96.69 119 LYS A C 1
ATOM 974 O O . LYS A 1 119 ? -13.794 -4.318 -3.823 1.00 96.69 119 LYS A O 1
ATOM 979 N N . LYS A 1 120 ? -14.121 -3.104 -5.680 1.00 95.81 120 LYS A N 1
ATOM 980 C CA . LYS A 1 120 ? -12.727 -3.079 -6.130 1.00 95.81 120 LYS A CA 1
ATOM 981 C C . LYS A 1 120 ? -12.291 -1.631 -6.333 1.00 95.81 120 LYS A C 1
ATOM 983 O O . LYS A 1 120 ? -13.016 -0.855 -6.954 1.00 95.81 120 LYS A O 1
ATOM 988 N N . GLU A 1 121 ? -11.125 -1.276 -5.812 1.00 94.06 121 GLU A N 1
ATOM 989 C CA . GLU A 1 121 ? -10.456 -0.003 -6.091 1.00 94.06 121 GLU A CA 1
ATOM 990 C C . GLU A 1 121 ? -9.098 -0.299 -6.720 1.00 94.06 121 GLU A C 1
ATOM 992 O O . GLU A 1 121 ? -8.376 -1.172 -6.238 1.00 94.06 121 GLU A O 1
ATOM 997 N N . VAL A 1 122 ? -8.796 0.376 -7.826 1.00 93.44 122 VAL A N 1
ATOM 998 C CA . VAL A 1 122 ? -7.572 0.166 -8.604 1.00 93.44 122 VAL A CA 1
ATOM 999 C C . VAL A 1 122 ? -6.742 1.434 -8.538 1.00 93.44 122 VAL A C 1
ATOM 1001 O O . VAL A 1 122 ? -7.270 2.519 -8.786 1.00 93.44 122 VAL A O 1
ATOM 1004 N N . PHE A 1 123 ? -5.471 1.266 -8.190 1.00 91.62 123 PHE A N 1
ATOM 1005 C CA . PHE A 1 123 ? -4.462 2.313 -8.182 1.00 91.62 123 PHE A CA 1
ATOM 1006 C C . PHE A 1 123 ? -3.633 2.182 -9.443 1.00 91.62 123 PHE A C 1
ATOM 1008 O O . PHE A 1 123 ? -2.920 1.188 -9.609 1.00 91.62 123 PHE A O 1
ATOM 1015 N N . TYR A 1 124 ? -3.770 3.164 -10.328 1.00 90.06 124 TYR A N 1
ATOM 1016 C CA . TYR A 1 124 ? -3.180 3.093 -11.658 1.00 90.06 124 TYR A CA 1
ATOM 1017 C C . TYR A 1 124 ? -1.735 3.559 -11.627 1.00 90.06 124 TYR A C 1
ATOM 1019 O O . TYR A 1 124 ? -1.434 4.610 -11.052 1.00 90.06 124 TYR A O 1
ATOM 1027 N N . TYR A 1 125 ? -0.859 2.800 -12.275 1.00 89.12 125 TYR A N 1
ATOM 1028 C CA . TYR A 1 125 ? 0.520 3.201 -12.484 1.00 89.12 125 TYR A CA 1
ATOM 1029 C C . TYR A 1 125 ? 0.595 4.318 -13.533 1.00 89.12 125 TYR A C 1
ATOM 1031 O O . TYR A 1 125 ? 0.107 4.185 -14.656 1.00 89.12 125 TYR A O 1
ATOM 1039 N N . ASP A 1 126 ? 1.219 5.441 -13.185 1.00 83.69 126 ASP A N 1
ATOM 1040 C CA . ASP A 1 126 ? 1.231 6.637 -14.033 1.00 83.69 126 ASP A CA 1
ATOM 1041 C C . ASP A 1 126 ? 2.359 6.664 -15.082 1.00 83.69 126 ASP A C 1
ATOM 1043 O O . ASP A 1 126 ? 2.455 7.609 -15.870 1.00 83.69 126 ASP A O 1
ATOM 1047 N N . GLY A 1 127 ? 3.222 5.643 -15.101 1.00 79.50 127 GLY A N 1
ATOM 1048 C CA . GLY A 1 127 ? 4.388 5.566 -15.986 1.00 79.50 127 GLY A CA 1
ATOM 1049 C C . GLY A 1 127 ? 5.641 6.293 -15.478 1.00 79.50 127 GLY A C 1
ATOM 1050 O O . GLY A 1 127 ? 6.688 6.187 -16.112 1.00 79.50 127 GLY A O 1
ATOM 1051 N N . ASN A 1 128 ? 5.562 7.009 -14.350 1.00 73.81 128 ASN A N 1
ATOM 1052 C CA . ASN A 1 128 ? 6.641 7.820 -13.773 1.00 73.81 128 ASN A CA 1
ATOM 1053 C C . ASN A 1 128 ? 7.037 7.364 -12.356 1.00 73.81 128 ASN A C 1
ATOM 1055 O O . ASN A 1 128 ? 7.527 8.167 -11.561 1.00 73.81 128 ASN A O 1
ATOM 1059 N N . ASN A 1 129 ? 6.894 6.069 -12.050 1.00 66.88 129 ASN A N 1
ATOM 1060 C CA . ASN A 1 129 ? 7.149 5.476 -10.728 1.00 66.88 129 ASN A CA 1
ATOM 1061 C C . ASN A 1 129 ? 6.127 5.836 -9.634 1.00 66.88 129 ASN A C 1
ATOM 1063 O O . ASN A 1 129 ? 6.458 5.702 -8.453 1.00 66.88 129 ASN A O 1
ATOM 1067 N N . ALA A 1 130 ? 4.912 6.268 -9.989 1.00 71.94 130 ALA A N 1
ATOM 1068 C CA . ALA A 1 130 ? 3.865 6.562 -9.016 1.00 71.94 130 ALA A CA 1
ATOM 1069 C C . ALA A 1 130 ? 2.546 5.837 -9.325 1.00 71.94 130 ALA A C 1
ATOM 1071 O O . ALA A 1 130 ? 2.259 5.455 -10.457 1.00 71.94 130 ALA A O 1
ATOM 1072 N N . TRP A 1 131 ? 1.743 5.661 -8.274 1.00 84.50 131 TRP A N 1
ATOM 1073 C CA . TRP A 1 131 ? 0.405 5.077 -8.322 1.00 84.50 131 TRP A CA 1
ATOM 1074 C C . TRP A 1 131 ? -0.605 6.114 -7.839 1.00 84.50 131 TRP A C 1
ATOM 1076 O O . TRP A 1 131 ? -0.383 6.730 -6.791 1.00 84.50 131 TRP A O 1
ATOM 1086 N N . GLN A 1 132 ? -1.679 6.319 -8.605 1.00 71.81 132 GLN A N 1
ATOM 1087 C CA . GLN A 1 132 ? -2.739 7.297 -8.314 1.00 71.81 132 GLN A CA 1
ATOM 1088 C C . GLN A 1 132 ? -3.973 6.641 -7.699 1.00 71.81 132 GLN A C 1
ATOM 1090 O O . GLN A 1 132 ? -4.386 5.580 -8.215 1.00 71.81 132 GLN A O 1
#